Protein AF-A0A4Q4D049-F1 (afdb_monomer)

pLDDT: mean 80.47, std 15.88, range [40.62, 96.62]

Secondary structure (DSSP, 8-state):
---SS-THHHHSS-S-HHHHHHHHHHHHHHHH-------------TTEEEEEEEEEETTEEEEEEEEEESS------PPP---

Mean predicted aligned error: 12.69 Å

Nearest PDB structures (foldseek):
  6xbw-assembly1_H  TM=3.137E-01  e=3.802E-01  Bos taurus
  7ctq-assembly2_B  TM=4.156E-01  e=1.236E+00  Pseudomonas putida
  4rnd-assembly1_C  TM=3.449E-01  e=1.319E+00  Saccharomyces cerevisiae S288C
  7v63-assembly1_B  T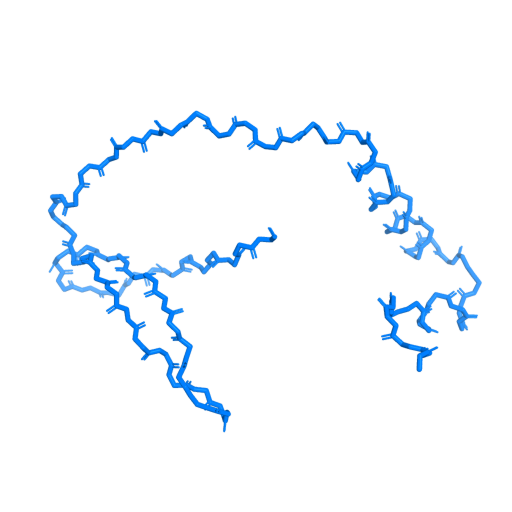M=3.065E-01  e=5.950E+00  Homo sapiens

Sequence (83 aa):
MQDLLGLEGLARQPLVRRGFVMTSLMAGFTLAVPTAEAQVIHTDSSGLHAEEVRIPVSGGTLPGYAAAPAAAGRYPVVLVIEE

Structure (mmCIF, N/CA/C/O backbone):
data_AF-A0A4Q4D049-F1
#
_entry.id   AF-A0A4Q4D049-F1
#
loop_
_atom_site.group_PDB
_atom_site.id
_atom_site.type_symbol
_atom_site.label_atom_id
_atom_site.label_alt_id
_atom_site.label_comp_id
_atom_site.label_asym_id
_atom_site.label_entity_id
_atom_site.label_seq_id
_atom_site.pdbx_PDB_ins_code
_atom_site.Cartn_x
_atom_site.Cartn_y
_atom_site.Cartn_z
_atom_site.occupancy
_atom_site.B_iso_or_equiv
_atom_site.auth_seq_id
_atom_site.auth_comp_id
_atom_site.auth_asym_id
_atom_site.auth_atom_id
_atom_site.pdbx_PDB_model_num
ATOM 1 N N . MET A 1 1 ? 30.182 2.978 -13.992 1.00 40.62 1 MET A N 1
ATOM 2 C CA . MET A 1 1 ? 29.085 3.405 -14.888 1.00 40.62 1 MET A CA 1
ATOM 3 C C . MET A 1 1 ? 28.792 2.295 -15.897 1.00 40.62 1 MET A C 1
ATOM 5 O O . MET A 1 1 ? 29.051 2.479 -17.076 1.00 40.62 1 MET A O 1
ATOM 9 N N . GLN A 1 2 ? 28.369 1.108 -15.445 1.00 47.34 2 GLN A N 1
ATOM 10 C CA . GLN A 1 2 ? 28.155 -0.048 -16.338 1.00 47.34 2 GLN A CA 1
ATOM 11 C C . GLN A 1 2 ? 26.937 -0.911 -15.968 1.00 47.34 2 GLN A C 1
ATOM 13 O O . GLN A 1 2 ? 26.760 -1.958 -16.566 1.00 47.34 2 GLN A O 1
ATOM 18 N N . ASP A 1 3 ? 26.068 -0.480 -15.047 1.00 50.62 3 ASP A N 1
ATOM 19 C CA . ASP A 1 3 ? 24.967 -1.343 -14.593 1.00 50.62 3 ASP A CA 1
ATOM 20 C C . ASP A 1 3 ? 23.698 -0.560 -14.221 1.00 50.62 3 ASP A C 1
ATOM 22 O O . ASP A 1 3 ? 23.153 -0.691 -13.133 1.00 50.62 3 ASP A O 1
ATOM 26 N N . LEU A 1 4 ? 23.260 0.349 -15.101 1.00 51.91 4 LEU A N 1
ATOM 27 C CA . LEU A 1 4 ? 22.078 1.188 -14.836 1.00 51.91 4 LEU A CA 1
ATOM 28 C C . LEU A 1 4 ? 20.783 0.629 -15.444 1.00 51.91 4 LEU A C 1
ATOM 30 O O . LEU A 1 4 ? 19.728 1.220 -15.268 1.00 51.91 4 LEU A O 1
ATOM 34 N N . LEU A 1 5 ? 20.839 -0.483 -16.181 1.00 59.81 5 LEU A N 1
ATOM 35 C CA . LEU A 1 5 ? 19.682 -0.955 -16.945 1.00 59.81 5 LEU A CA 1
ATOM 36 C C . LEU A 1 5 ? 19.321 -2.433 -16.709 1.00 59.81 5 LEU A C 1
ATOM 38 O O . LEU A 1 5 ? 18.283 -2.860 -17.193 1.00 59.81 5 LEU A O 1
ATOM 42 N N . GLY A 1 6 ? 20.115 -3.239 -15.986 1.00 54.03 6 GLY A N 1
ATOM 43 C CA . GLY A 1 6 ? 19.743 -4.635 -15.674 1.00 54.03 6 GLY A CA 1
ATOM 44 C C . GLY A 1 6 ? 19.559 -5.550 -16.901 1.00 54.03 6 GLY A C 1
ATOM 45 O O . GLY A 1 6 ? 18.892 -6.583 -16.835 1.00 54.03 6 GLY A O 1
ATOM 46 N N . LEU A 1 7 ? 20.142 -5.177 -18.046 1.00 57.06 7 LEU A N 1
ATOM 47 C CA . LEU A 1 7 ? 19.906 -5.809 -19.355 1.00 57.06 7 LEU A CA 1
ATOM 48 C C . LEU A 1 7 ? 20.781 -7.035 -19.613 1.00 57.06 7 LEU A C 1
ATOM 50 O O . LEU A 1 7 ? 20.660 -7.665 -20.664 1.00 57.06 7 LEU A O 1
ATOM 54 N N . GLU A 1 8 ? 21.677 -7.390 -18.693 1.00 58.62 8 GLU A N 1
ATOM 55 C CA . GLU A 1 8 ? 22.623 -8.495 -18.888 1.00 58.62 8 GLU A CA 1
ATOM 56 C C . GLU A 1 8 ? 21.923 -9.838 -19.157 1.00 58.62 8 GLU A C 1
ATOM 58 O O . GLU A 1 8 ? 22.470 -10.703 -19.848 1.00 58.62 8 GLU A O 1
ATOM 63 N N . GLY A 1 9 ? 20.689 -10.006 -18.667 1.00 53.56 9 GLY A N 1
ATOM 64 C CA . GLY A 1 9 ? 19.846 -11.167 -18.963 1.00 53.56 9 GLY A CA 1
ATOM 65 C C . GLY A 1 9 ? 19.306 -11.204 -20.401 1.00 53.56 9 GLY A C 1
ATOM 66 O O . GLY A 1 9 ? 19.073 -12.291 -20.929 1.00 53.56 9 GLY A O 1
ATOM 67 N N . LEU A 1 10 ? 19.151 -10.046 -21.055 1.00 54.00 10 LEU A N 1
ATOM 68 C CA . LEU A 1 10 ? 18.706 -9.918 -22.451 1.00 54.00 10 LEU A CA 1
ATOM 69 C C . LEU A 1 10 ? 19.852 -10.136 -23.450 1.00 54.00 10 LEU A C 1
ATOM 71 O O . LEU A 1 10 ? 19.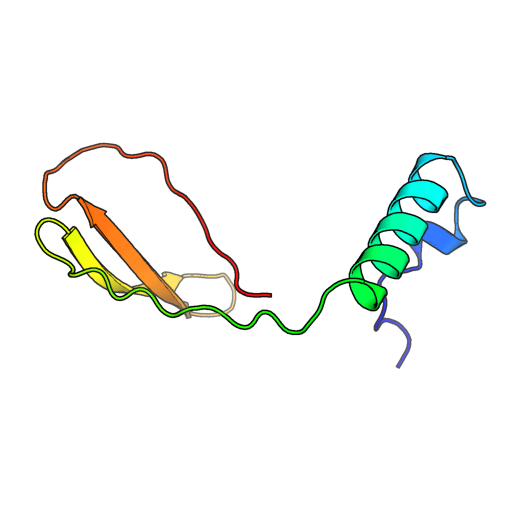615 -10.616 -24.554 1.00 54.00 10 LEU A O 1
ATOM 75 N N . ALA A 1 11 ? 21.092 -9.821 -23.064 1.00 56.41 11 ALA A N 1
ATOM 76 C CA . ALA A 1 11 ? 22.269 -10.003 -23.916 1.00 56.41 11 ALA A CA 1
ATOM 77 C C . ALA A 1 11 ? 22.705 -11.478 -24.041 1.00 56.41 11 ALA A C 1
ATOM 79 O O . ALA A 1 11 ? 23.303 -11.868 -25.042 1.00 56.41 11 ALA A O 1
ATOM 80 N N . ARG A 1 12 ? 22.403 -12.310 -23.032 1.00 53.16 12 ARG A N 1
ATOM 81 C CA . ARG A 1 12 ? 22.875 -13.706 -22.944 1.00 53.16 12 ARG A CA 1
ATOM 82 C C . ARG A 1 12 ? 21.962 -14.738 -23.616 1.00 53.16 12 ARG A C 1
ATOM 84 O O . ARG A 1 12 ? 22.388 -15.876 -23.798 1.00 53.16 12 ARG A O 1
ATOM 91 N N . GLN A 1 13 ? 20.729 -14.373 -23.976 1.00 57.56 13 GLN A N 1
ATOM 92 C CA . GLN A 1 13 ? 19.796 -15.247 -24.695 1.00 57.56 13 GLN A CA 1
ATOM 93 C C . GLN A 1 13 ? 19.165 -14.487 -25.873 1.00 57.56 13 GLN A C 1
ATOM 95 O O . GLN A 1 13 ? 18.442 -13.519 -25.644 1.00 57.56 13 GLN A O 1
ATOM 100 N N . PRO A 1 14 ? 19.402 -14.903 -27.130 1.00 56.75 14 PRO A N 1
ATOM 101 C CA . PRO A 1 14 ? 18.950 -14.163 -28.305 1.00 56.75 14 PRO A CA 1
ATOM 102 C C . PRO A 1 14 ? 17.426 -14.139 -28.328 1.00 56.75 14 PRO A C 1
ATOM 104 O O . PRO A 1 14 ? 16.851 -15.211 -28.447 1.00 56.75 14 PRO A O 1
ATOM 107 N N . LEU A 1 15 ? 16.795 -12.963 -28.179 1.00 60.16 15 LEU A N 1
ATOM 108 C CA . LEU A 1 15 ? 15.370 -12.656 -28.432 1.00 60.16 15 LEU A CA 1
ATOM 109 C C . LEU A 1 15 ? 14.413 -13.866 -28.410 1.00 60.16 15 LEU A C 1
ATOM 111 O O . LEU A 1 15 ? 13.596 -14.067 -29.308 1.00 60.16 15 LEU A O 1
ATOM 115 N N . VAL A 1 16 ? 14.498 -14.692 -27.369 1.00 73.44 16 VAL A N 1
ATOM 116 C CA . VAL A 1 16 ? 13.569 -15.801 -27.187 1.00 73.44 16 VAL A CA 1
ATOM 117 C C . VAL A 1 16 ? 12.218 -15.188 -26.854 1.00 73.44 16 VAL A C 1
ATOM 119 O O . VAL A 1 16 ? 12.159 -14.117 -26.247 1.00 73.44 16 VAL A O 1
ATOM 122 N N . ARG A 1 17 ? 11.125 -15.853 -27.239 1.00 75.69 17 ARG A N 1
ATOM 123 C CA . ARG A 1 17 ? 9.750 -15.319 -27.180 1.00 75.69 17 ARG A CA 1
ATOM 124 C C . ARG A 1 17 ? 9.448 -14.493 -25.917 1.00 75.69 17 ARG A C 1
ATOM 126 O O . ARG A 1 17 ? 8.842 -13.437 -26.023 1.00 75.69 17 ARG A O 1
ATOM 133 N N . ARG A 1 18 ? 9.899 -14.935 -24.735 1.00 75.19 18 ARG A N 1
ATOM 134 C CA . ARG A 1 18 ? 9.707 -14.204 -23.469 1.00 75.19 18 ARG A CA 1
ATOM 135 C C . A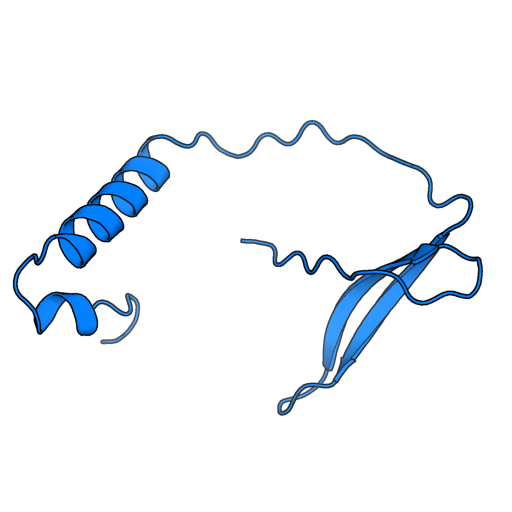RG A 1 18 ? 10.466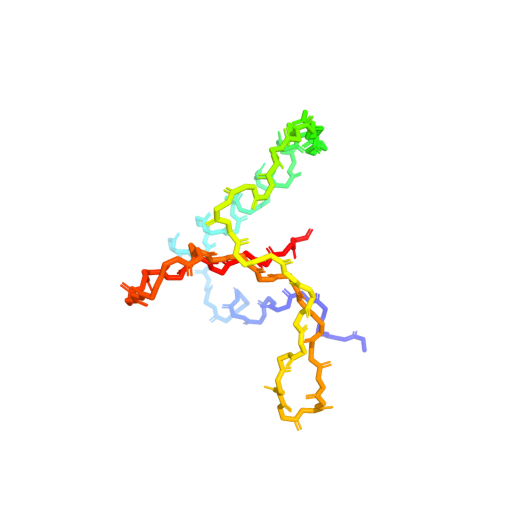 -12.873 -23.405 1.00 75.19 18 ARG A C 1
ATOM 137 O O . ARG A 1 18 ? 9.883 -11.885 -22.985 1.00 75.19 18 ARG A O 1
ATOM 144 N N . GLY A 1 19 ? 11.737 -12.848 -23.805 1.00 73.81 19 GLY A N 1
ATOM 145 C CA . GLY A 1 19 ? 12.555 -11.633 -23.807 1.00 73.81 19 GLY A CA 1
ATOM 146 C C . GLY A 1 19 ? 12.026 -10.602 -24.799 1.00 73.81 19 GLY A C 1
ATOM 147 O O . GLY A 1 19 ? 11.810 -9.457 -24.426 1.00 73.81 19 GLY A O 1
ATOM 148 N N . PHE A 1 20 ? 11.707 -11.028 -26.025 1.00 79.00 20 PHE A N 1
ATOM 149 C CA . PHE A 1 20 ? 11.121 -10.138 -27.031 1.00 79.00 20 PHE A CA 1
ATOM 150 C C . PHE A 1 20 ? 9.783 -9.538 -26.566 1.00 79.00 20 PHE A C 1
ATOM 152 O O . PHE A 1 20 ? 9.604 -8.323 -26.625 1.00 79.00 20 PHE A O 1
ATOM 159 N N . VAL A 1 21 ? 8.869 -10.366 -26.037 1.00 83.06 21 VAL A N 1
ATOM 160 C CA . VAL A 1 21 ? 7.558 -9.900 -25.553 1.00 83.06 21 VAL A CA 1
ATOM 161 C C . VAL A 1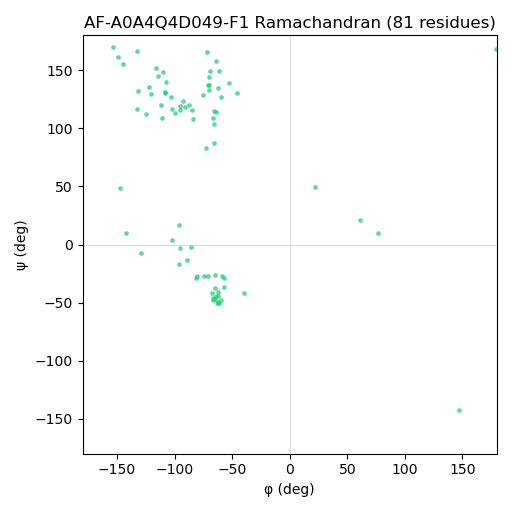 21 ? 7.712 -8.927 -24.384 1.00 83.06 21 VAL A C 1
ATOM 163 O O . VAL A 1 21 ? 7.164 -7.833 -24.459 1.00 83.06 21 VAL A O 1
ATOM 166 N N . MET A 1 22 ? 8.493 -9.262 -23.352 1.00 80.69 22 MET A N 1
ATOM 167 C CA . MET A 1 22 ? 8.671 -8.372 -22.195 1.00 80.69 22 MET A CA 1
ATOM 168 C C . MET A 1 22 ? 9.316 -7.038 -22.581 1.00 80.69 22 MET A C 1
ATOM 170 O O . MET A 1 22 ? 8.818 -5.989 -22.182 1.00 80.69 22 MET A O 1
ATOM 174 N N . THR A 1 23 ? 10.367 -7.055 -23.406 1.00 77.56 23 THR A N 1
ATOM 175 C CA . THR A 1 23 ? 11.033 -5.823 -23.850 1.00 77.56 23 THR A CA 1
ATOM 176 C C . THR A 1 23 ? 10.102 -4.951 -24.694 1.00 77.56 23 THR A C 1
ATOM 178 O O . THR A 1 23 ? 10.034 -3.745 -24.473 1.00 77.56 23 THR A O 1
ATOM 181 N N . SER A 1 24 ? 9.352 -5.547 -25.629 1.00 79.19 24 SER A N 1
ATOM 182 C CA . SER A 1 24 ? 8.393 -4.805 -26.461 1.00 79.19 24 SER A CA 1
ATOM 183 C C . SER A 1 24 ? 7.235 -4.211 -25.651 1.00 79.19 24 SER A C 1
ATOM 185 O O . SER A 1 24 ? 6.836 -3.079 -25.913 1.00 79.19 24 SER A O 1
ATOM 187 N N . LEU A 1 25 ? 6.740 -4.932 -24.637 1.00 82.50 25 LEU A N 1
ATOM 188 C CA . LEU A 1 25 ? 5.676 -4.462 -23.749 1.00 82.50 25 LEU A CA 1
ATOM 189 C C . LEU A 1 25 ? 6.134 -3.286 -22.894 1.00 82.50 25 LEU A C 1
ATOM 191 O O . LEU A 1 25 ? 5.431 -2.285 -22.845 1.00 82.50 25 LEU A O 1
ATOM 195 N N . MET A 1 26 ? 7.306 -3.384 -22.262 1.00 74.62 26 MET A N 1
ATOM 196 C CA . MET A 1 26 ? 7.849 -2.290 -21.453 1.00 74.62 26 MET A CA 1
ATOM 197 C C . MET A 1 26 ? 8.101 -1.048 -22.312 1.00 74.62 26 MET A C 1
ATOM 199 O O . MET A 1 26 ? 7.606 0.025 -21.989 1.00 74.62 26 MET A O 1
ATOM 203 N N . ALA A 1 27 ? 8.780 -1.197 -23.457 1.00 78.31 27 ALA A N 1
ATOM 204 C CA . ALA A 1 27 ? 9.055 -0.074 -24.356 1.00 78.31 27 ALA A CA 1
ATOM 205 C C . ALA A 1 27 ? 7.769 0.569 -24.911 1.00 78.31 27 ALA A C 1
ATOM 207 O O . ALA A 1 27 ? 7.669 1.792 -24.985 1.00 78.31 27 ALA A O 1
ATOM 208 N N . GLY A 1 28 ? 6.777 -0.246 -25.283 1.00 77.31 28 GLY A N 1
ATOM 209 C CA . GLY A 1 28 ? 5.478 0.235 -25.750 1.00 77.31 28 GLY A CA 1
ATOM 210 C C . GLY A 1 28 ? 4.673 0.931 -24.651 1.00 77.31 28 GLY A C 1
ATOM 211 O O . GLY A 1 28 ? 4.101 1.986 -24.906 1.00 77.31 28 GLY A O 1
ATOM 212 N N . PHE A 1 29 ? 4.666 0.383 -23.432 1.00 76.62 29 PHE A N 1
ATOM 213 C CA . PHE A 1 29 ? 4.009 0.980 -22.266 1.00 76.62 29 PHE A CA 1
ATOM 214 C C . PHE A 1 29 ? 4.610 2.349 -21.932 1.00 76.62 29 PHE A C 1
ATOM 216 O O . PHE A 1 29 ? 3.872 3.327 -21.871 1.00 76.62 29 PHE A O 1
ATOM 223 N N . THR A 1 30 ? 5.939 2.457 -21.829 1.00 71.56 30 THR A N 1
ATOM 224 C CA . THR A 1 30 ? 6.619 3.731 -21.532 1.00 71.56 30 THR A CA 1
ATOM 225 C C . THR A 1 30 ? 6.285 4.833 -22.541 1.00 71.56 30 THR A C 1
ATOM 227 O O . THR A 1 30 ? 6.163 5.990 -22.158 1.00 71.56 30 THR A O 1
ATOM 230 N N . LEU A 1 31 ? 6.126 4.499 -23.827 1.00 75.69 31 LEU A N 1
ATOM 231 C CA . LEU A 1 31 ? 5.782 5.480 -24.864 1.00 75.69 31 LEU A CA 1
ATOM 232 C C . LEU A 1 31 ? 4.288 5.829 -24.915 1.00 75.69 31 LEU A C 1
ATOM 234 O O . LEU A 1 31 ? 3.936 6.901 -25.401 1.00 75.69 31 LEU A O 1
ATOM 238 N N . ALA A 1 32 ? 3.413 4.918 -24.486 1.00 75.56 32 ALA A N 1
ATOM 239 C CA . ALA A 1 32 ? 1.965 5.051 -24.637 1.00 75.56 32 ALA A CA 1
ATOM 240 C C . ALA A 1 32 ? 1.261 5.621 -23.398 1.00 75.56 32 ALA A C 1
ATOM 242 O O . ALA A 1 32 ? 0.105 6.035 -23.500 1.00 75.56 32 ALA A O 1
ATOM 243 N N . VAL A 1 33 ? 1.917 5.613 -22.237 1.00 71.56 33 VAL A N 1
ATOM 244 C CA . VAL A 1 33 ? 1.309 6.059 -20.982 1.00 71.56 33 VAL A CA 1
ATOM 245 C C . VAL A 1 33 ? 1.454 7.579 -20.850 1.00 71.56 33 VAL A C 1
ATOM 247 O O . VAL A 1 33 ? 2.579 8.074 -20.763 1.00 71.56 33 VAL A O 1
ATOM 250 N N . PRO A 1 34 ? 0.347 8.347 -20.844 1.00 67.75 34 PRO A N 1
ATOM 251 C CA . PRO A 1 34 ? 0.398 9.748 -20.440 1.00 67.75 34 PRO A CA 1
ATOM 252 C C . PRO A 1 34 ? 0.793 9.838 -18.962 1.00 67.75 34 PRO A C 1
ATOM 254 O O . PRO A 1 34 ? 0.583 8.887 -18.209 1.00 67.75 34 PRO A O 1
ATOM 257 N N . THR A 1 35 ? 1.324 10.987 -18.529 1.00 66.88 35 THR A N 1
ATOM 258 C CA . THR A 1 35 ? 1.544 11.267 -17.103 1.00 66.88 35 THR A CA 1
ATOM 259 C C . THR A 1 35 ? 0.288 10.878 -16.327 1.00 66.88 35 THR A C 1
ATOM 261 O O . THR A 1 35 ? -0.817 11.239 -16.739 1.00 66.88 35 THR A O 1
ATOM 264 N N . ALA A 1 36 ? 0.440 10.104 -15.251 1.00 67.94 36 ALA A N 1
ATOM 265 C CA . ALA A 1 36 ? -0.683 9.704 -14.416 1.00 67.94 36 ALA A CA 1
ATOM 266 C C . ALA A 1 36 ? -1.266 10.949 -13.724 1.00 67.94 36 ALA A C 1
ATOM 268 O O . ALA A 1 36 ? -0.871 11.317 -12.623 1.00 67.94 36 ALA A O 1
ATOM 269 N N . GLU A 1 37 ? -2.192 11.625 -14.399 1.00 62.28 37 GLU A N 1
ATOM 270 C CA . GLU A 1 37 ? -3.009 12.700 -13.843 1.00 62.28 37 GLU A CA 1
ATOM 271 C C . GLU A 1 37 ? -4.023 12.044 -12.900 1.00 62.28 37 GLU A C 1
ATOM 273 O O . GLU A 1 37 ? -5.139 11.684 -13.283 1.00 62.28 37 GLU A O 1
ATOM 278 N N . ALA A 1 38 ? -3.599 11.783 -11.665 1.00 64.12 38 ALA A N 1
ATOM 279 C CA . ALA A 1 38 ? -4.474 11.223 -10.653 1.00 64.12 38 ALA A CA 1
ATOM 280 C C . ALA A 1 38 ? -5.568 12.248 -10.315 1.00 64.12 38 ALA A C 1
ATOM 282 O O . ALA A 1 38 ? -5.29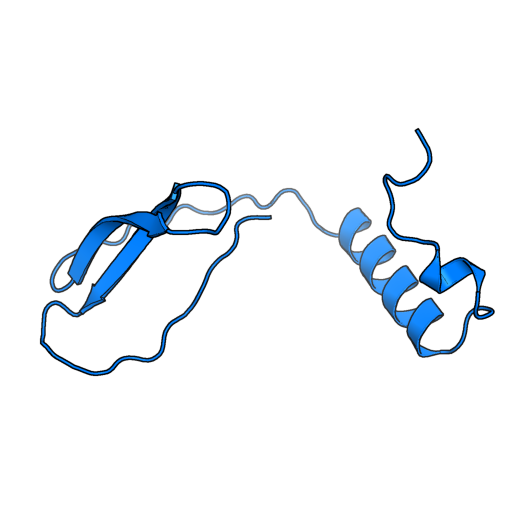3 13.309 -9.752 1.00 64.12 38 ALA A O 1
ATOM 283 N N . GLN A 1 39 ? -6.832 11.928 -10.611 1.00 70.19 39 GLN A N 1
ATOM 284 C CA . GLN A 1 39 ? -7.940 12.602 -9.938 1.00 70.19 39 GLN A CA 1
ATOM 285 C C . GLN A 1 39 ? -7.890 12.205 -8.466 1.00 70.19 39 GLN A C 1
ATOM 287 O O . GLN A 1 39 ? -8.243 11.082 -8.103 1.00 70.19 39 GLN A O 1
ATOM 292 N N . VAL A 1 40 ? -7.415 13.120 -7.623 1.00 78.12 40 VAL A N 1
ATOM 293 C CA . VAL A 1 40 ? -7.295 12.877 -6.187 1.00 78.12 40 VAL A CA 1
ATOM 294 C C . VAL A 1 40 ? -8.693 12.740 -5.592 1.00 78.12 40 VAL A C 1
ATOM 296 O O . VAL A 1 40 ? -9.441 13.711 -5.477 1.00 78.12 40 VAL A O 1
ATOM 299 N N . ILE A 1 41 ? -9.047 11.515 -5.210 1.00 83.44 41 ILE A N 1
ATOM 300 C CA . ILE A 1 41 ? -10.231 11.231 -4.405 1.00 83.44 41 ILE A CA 1
ATOM 301 C C . ILE A 1 41 ? -9.774 11.162 -2.951 1.00 83.44 41 ILE A C 1
ATOM 303 O O . ILE A 1 41 ? -9.007 10.278 -2.577 1.00 83.44 41 ILE A O 1
ATOM 307 N N . HIS A 1 42 ? -10.252 12.092 -2.126 1.00 85.75 42 HIS A N 1
ATOM 308 C CA . HIS A 1 42 ? -10.027 12.043 -0.686 1.00 85.75 42 HIS A CA 1
ATOM 309 C C . HIS A 1 42 ? -11.111 11.204 -0.013 1.00 85.75 42 HIS A C 1
ATOM 311 O O . HIS A 1 42 ? -12.294 11.536 -0.068 1.00 85.75 42 HIS A O 1
ATOM 317 N N . THR A 1 43 ? -10.689 10.135 0.652 1.00 87.44 43 THR A N 1
ATOM 318 C CA . THR A 1 43 ? -11.521 9.326 1.546 1.00 87.44 43 THR A CA 1
ATOM 319 C C . THR A 1 43 ? -11.106 9.589 2.988 1.00 87.44 43 THR A C 1
ATOM 321 O O . THR A 1 43 ? -9.913 9.717 3.267 1.00 87.44 43 THR A O 1
ATOM 324 N N . ASP A 1 44 ? -12.068 9.676 3.907 1.00 92.69 44 ASP A N 1
ATOM 325 C CA . ASP A 1 44 ? -11.757 9.797 5.331 1.00 92.69 44 ASP A CA 1
ATOM 326 C C . ASP A 1 44 ? -11.214 8.479 5.919 1.00 92.69 44 ASP A C 1
ATOM 328 O O . ASP A 1 44 ? -11.283 7.415 5.302 1.00 92.69 44 ASP A O 1
ATOM 332 N N . SER A 1 45 ? -10.631 8.566 7.115 1.00 94.56 45 SER A N 1
A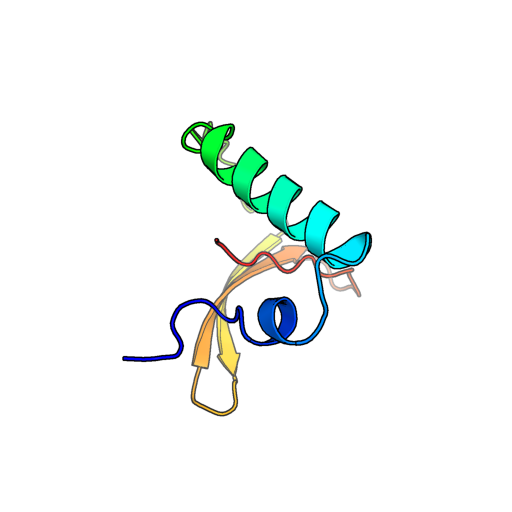TOM 333 C CA . SER A 1 45 ? -10.070 7.429 7.851 1.00 94.56 45 SER A CA 1
ATOM 334 C C . SER A 1 45 ? -11.038 6.839 8.884 1.00 94.56 45 SER A C 1
ATOM 336 O O . SER A 1 45 ? -10.613 6.120 9.792 1.00 94.56 45 SER A O 1
ATOM 338 N N . SER A 1 46 ? -12.338 7.140 8.797 1.00 96.00 46 SER A N 1
ATOM 339 C CA . SER A 1 46 ? -13.324 6.662 9.764 1.00 96.00 46 SER A CA 1
ATOM 340 C C . SER A 1 46 ? -13.357 5.134 9.798 1.00 96.00 46 SER A C 1
ATOM 342 O O . SER A 1 46 ? -13.500 4.461 8.779 1.00 96.00 46 SER A O 1
ATOM 344 N N . GLY A 1 47 ? -13.206 4.569 10.997 1.00 95.62 47 GLY A N 1
ATOM 345 C CA . GLY A 1 47 ? -13.162 3.120 11.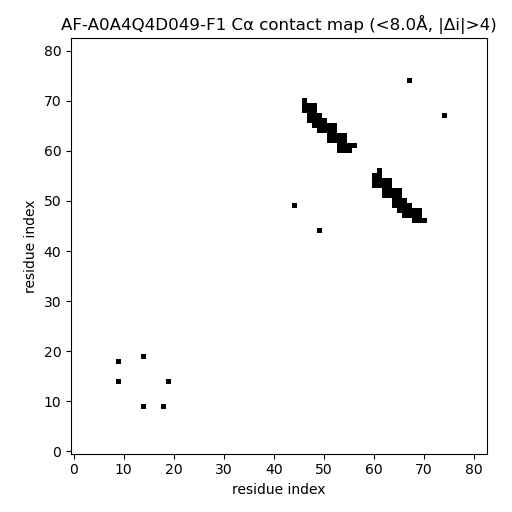193 1.00 95.62 47 GLY A CA 1
ATOM 346 C C . GLY A 1 47 ? -11.836 2.456 10.802 1.00 95.62 47 GLY A C 1
ATOM 347 O O . GLY A 1 47 ? -11.776 1.224 10.804 1.00 95.62 47 GLY A O 1
ATOM 348 N N . LEU A 1 48 ? -10.783 3.229 10.514 1.00 96.56 48 LEU A N 1
ATOM 349 C CA . LEU A 1 48 ? -9.434 2.734 10.238 1.00 96.56 48 LEU A CA 1
ATOM 350 C C . LEU A 1 48 ? -8.440 3.181 11.320 1.00 96.56 48 LEU A C 1
ATOM 352 O O . LEU A 1 48 ? -8.503 4.305 11.815 1.00 96.56 48 LEU A O 1
ATOM 356 N N . HIS A 1 49 ? -7.470 2.322 11.628 1.00 94.94 49 HIS A N 1
ATOM 357 C CA . HIS A 1 49 ? -6.184 2.754 12.177 1.00 94.94 49 HIS A CA 1
ATOM 358 C C . HIS A 1 49 ? -5.305 3.142 10.994 1.00 94.94 49 HIS A C 1
ATOM 360 O O . HIS A 1 49 ? -4.916 2.270 10.220 1.00 94.94 49 HIS A O 1
ATOM 366 N N . ALA A 1 50 ? -5.065 4.440 10.826 1.00 95.50 50 ALA A N 1
ATOM 367 C CA . ALA A 1 50 ? -4.325 5.017 9.710 1.00 95.50 50 ALA A CA 1
ATOM 368 C C . ALA A 1 50 ? -3.164 5.858 10.247 1.00 95.50 50 ALA A C 1
ATOM 370 O O . ALA A 1 50 ? -3.396 6.894 10.872 1.00 95.50 50 ALA A O 1
ATOM 371 N N . GLU A 1 51 ? -1.929 5.415 10.019 1.00 94.50 51 GLU A N 1
ATOM 372 C CA . GLU A 1 51 ? -0.744 6.028 10.623 1.00 94.50 51 GLU A CA 1
ATOM 373 C C . GLU A 1 51 ? 0.514 5.924 9.751 1.00 94.50 51 GLU A C 1
ATOM 375 O O . GLU A 1 51 ? 0.619 5.095 8.842 1.00 94.50 51 GLU A O 1
ATOM 380 N N . GLU A 1 52 ? 1.490 6.779 10.056 1.00 95.50 52 GLU A N 1
ATOM 381 C CA . GLU A 1 52 ? 2.858 6.619 9.570 1.00 95.50 52 GLU A CA 1
ATOM 382 C C . GLU A 1 52 ? 3.545 5.503 10.365 1.00 95.50 52 GLU A C 1
ATOM 384 O O . GLU A 1 52 ? 3.569 5.514 11.597 1.00 95.50 52 GLU A O 1
ATOM 389 N N . VAL A 1 53 ? 4.145 4.552 9.655 1.00 95.50 53 VAL A N 1
ATOM 390 C CA . VAL A 1 53 ? 4.853 3.412 10.235 1.00 95.50 53 VAL A CA 1
ATOM 391 C C . VAL A 1 53 ? 6.335 3.447 9.887 1.00 95.50 53 VAL A C 1
ATOM 393 O O . VAL A 1 53 ? 6.753 3.940 8.840 1.00 95.50 53 VAL A O 1
ATOM 396 N N . ARG A 1 54 ? 7.152 2.868 10.769 1.00 96.44 54 ARG A N 1
ATOM 397 C CA . ARG A 1 54 ? 8.577 2.617 10.528 1.00 96.44 54 ARG A CA 1
ATOM 398 C C . ARG A 1 54 ? 8.813 1.120 10.405 1.00 96.44 54 ARG A C 1
ATOM 400 O O . ARG A 1 54 ? 8.750 0.396 11.395 1.00 96.44 54 ARG A O 1
ATOM 407 N N . ILE A 1 55 ? 9.100 0.665 9.191 1.00 94.38 55 ILE A N 1
ATOM 408 C CA . ILE A 1 55 ? 9.297 -0.749 8.875 1.00 94.38 55 ILE A CA 1
ATOM 409 C C . ILE A 1 55 ? 10.787 -1.085 9.036 1.00 94.38 55 ILE A C 1
ATOM 411 O O . ILE A 1 55 ? 11.617 -0.496 8.340 1.00 94.38 55 ILE A O 1
ATOM 415 N N . PRO A 1 56 ? 11.169 -2.002 9.941 1.00 95.94 56 PRO A N 1
ATOM 416 C CA . PRO A 1 56 ? 12.563 -2.390 10.105 1.00 95.94 56 PRO A CA 1
ATOM 417 C C . PRO A 1 56 ? 13.052 -3.193 8.894 1.00 95.94 56 PRO A C 1
ATOM 419 O O . PRO A 1 56 ? 12.409 -4.148 8.458 1.00 95.94 56 PRO A O 1
ATOM 422 N N . VAL A 1 57 ? 14.221 -2.827 8.378 1.00 96.25 57 VAL A N 1
ATOM 423 C CA . VAL A 1 57 ? 14.931 -3.522 7.297 1.00 96.25 57 VAL A CA 1
ATOM 424 C C . VAL A 1 57 ? 16.399 -3.706 7.685 1.00 96.25 57 VAL A C 1
ATOM 426 O O . VAL A 1 57 ? 16.886 -3.089 8.630 1.00 96.25 57 VAL A O 1
ATOM 429 N N . SER A 1 58 ? 17.139 -4.542 6.957 1.00 94.62 58 SER A N 1
ATOM 430 C CA . SER A 1 58 ? 18.543 -4.852 7.281 1.00 94.62 58 SER A CA 1
ATOM 431 C C . SER A 1 58 ? 19.464 -3.624 7.356 1.00 94.62 58 SER A C 1
ATOM 433 O O . SER A 1 58 ? 20.441 -3.651 8.097 1.00 94.62 58 SER A O 1
ATOM 435 N N . GLY A 1 59 ? 19.159 -2.554 6.614 1.00 93.62 59 GLY A N 1
ATOM 436 C CA . GLY A 1 59 ? 19.947 -1.317 6.566 1.00 93.62 59 GLY A CA 1
ATOM 437 C C . GLY A 1 59 ? 19.389 -0.140 7.377 1.00 93.62 59 GLY A C 1
ATOM 438 O O . GLY A 1 59 ? 19.944 0.951 7.278 1.00 93.62 59 GLY A O 1
ATOM 439 N N . GLY A 1 60 ? 18.296 -0.311 8.133 1.00 94.75 60 GLY A N 1
ATOM 440 C CA . GLY A 1 60 ? 17.662 0.787 8.876 1.00 94.75 60 GLY A CA 1
ATOM 441 C C . GLY A 1 60 ? 16.142 0.668 8.992 1.00 94.75 60 GLY A C 1
ATOM 442 O O . GLY A 1 60 ? 15.600 -0.421 9.162 1.00 94.75 60 GLY A O 1
ATOM 443 N N . THR A 1 61 ? 15.443 1.802 8.912 1.00 96.56 61 THR A N 1
ATOM 444 C CA . THR A 1 61 ? 13.974 1.865 8.951 1.00 96.56 61 THR A CA 1
ATOM 445 C C . THR A 1 61 ? 13.441 2.500 7.677 1.00 96.56 61 THR A C 1
ATOM 447 O O . THR A 1 61 ? 13.870 3.599 7.325 1.00 96.56 61 THR A O 1
ATOM 450 N N . LEU A 1 62 ? 12.485 1.844 7.029 1.00 94.62 62 LEU A N 1
ATOM 451 C CA . LEU A 1 62 ? 11.765 2.376 5.881 1.00 94.62 62 LEU A CA 1
ATOM 452 C C . LEU A 1 62 ? 10.477 3.068 6.366 1.00 94.62 62 LEU A C 1
ATOM 454 O O . LEU A 1 62 ? 9.695 2.429 7.075 1.00 94.62 62 LEU A O 1
ATOM 458 N N . PRO A 1 63 ? 10.260 4.359 6.057 1.00 95.12 63 PRO A N 1
ATOM 459 C CA . PRO A 1 63 ? 8.990 5.015 6.346 1.00 95.12 63 PRO A CA 1
ATOM 460 C C . PRO A 1 63 ? 7.898 4.458 5.429 1.00 95.12 63 PRO A C 1
ATOM 462 O O . PRO A 1 63 ? 8.153 4.154 4.264 1.00 95.12 63 PRO A O 1
ATOM 465 N N . GLY A 1 64 ? 6.682 4.337 5.945 1.00 94.50 64 GLY A N 1
ATOM 466 C CA . GLY A 1 64 ? 5.521 3.932 5.164 1.00 94.50 64 GLY A CA 1
ATOM 467 C C . GLY A 1 64 ? 4.232 4.472 5.761 1.00 94.50 64 GLY A C 1
ATOM 468 O O . GLY A 1 64 ? 4.215 4.970 6.884 1.00 94.50 64 GLY A O 1
ATOM 469 N N . TYR A 1 65 ? 3.145 4.343 5.013 1.00 94.50 65 TYR A N 1
ATOM 470 C CA . TYR A 1 65 ? 1.794 4.578 5.505 1.00 94.50 65 TYR A CA 1
ATOM 471 C C . TYR A 1 65 ? 1.075 3.236 5.619 1.00 94.50 65 TYR A C 1
ATOM 473 O O . TYR A 1 65 ? 1.107 2.436 4.680 1.00 94.50 65 TYR A O 1
ATOM 481 N N . ALA A 1 66 ? 0.441 2.979 6.759 1.00 94.69 66 ALA A N 1
ATOM 482 C CA . ALA A 1 66 ? -0.371 1.788 6.963 1.00 94.69 66 ALA A CA 1
ATOM 483 C C . ALA A 1 66 ? -1.794 2.188 7.348 1.00 94.69 66 ALA A C 1
ATOM 485 O O . ALA A 1 66 ? -2.001 3.052 8.198 1.00 94.69 66 ALA A O 1
ATOM 486 N N . ALA A 1 67 ? -2.767 1.517 6.736 1.00 95.56 67 ALA A N 1
ATOM 487 C CA . ALA A 1 67 ? -4.173 1.631 7.084 1.00 95.56 67 ALA A CA 1
ATOM 488 C C . ALA A 1 67 ? -4.787 0.235 7.230 1.00 95.56 67 ALA A C 1
ATOM 490 O O . ALA A 1 67 ? -4.606 -0.624 6.365 1.00 95.56 67 ALA A O 1
ATOM 491 N N . ALA A 1 68 ? -5.517 0.005 8.319 1.00 95.69 68 ALA A N 1
ATOM 492 C CA . ALA A 1 68 ? -6.232 -1.245 8.567 1.00 95.69 68 ALA A CA 1
ATOM 493 C C . ALA A 1 68 ? -7.554 -0.982 9.304 1.00 95.69 68 ALA A C 1
ATOM 495 O O . ALA A 1 68 ? -7.659 0.027 10.003 1.00 95.69 68 ALA A O 1
ATOM 496 N N . PRO A 1 69 ? -8.564 -1.868 9.199 1.00 96.56 69 PRO A N 1
ATOM 497 C CA . PRO A 1 69 ? -9.788 -1.740 9.983 1.00 96.56 69 PRO A CA 1
ATOM 498 C C . PRO A 1 69 ? -9.502 -1.610 11.483 1.00 96.56 69 PRO A C 1
ATOM 500 O O . PRO A 1 69 ? -8.668 -2.335 12.027 1.00 96.56 69 PRO A O 1
ATOM 503 N N . ALA A 1 70 ? -10.231 -0.723 12.163 1.00 96.25 70 ALA A N 1
ATOM 504 C CA . ALA A 1 70 ? -10.052 -0.487 13.593 1.00 96.25 70 ALA A CA 1
ATOM 505 C C . ALA A 1 70 ? -10.418 -1.708 14.456 1.00 96.25 70 ALA A C 1
ATOM 507 O O . ALA A 1 70 ? -9.905 -1.886 15.564 1.00 96.25 70 ALA A O 1
ATOM 508 N N . ALA A 1 71 ? -11.311 -2.554 13.936 1.00 95.69 71 ALA A N 1
ATOM 509 C CA . ALA A 1 71 ? -11.696 -3.811 14.552 1.00 95.69 71 ALA A CA 1
ATOM 510 C C . ALA A 1 71 ? -10.560 -4.840 14.468 1.00 95.69 71 ALA A C 1
ATOM 512 O O . ALA A 1 71 ? -9.944 -5.031 13.418 1.00 95.69 71 ALA A O 1
ATOM 513 N N . ALA A 1 72 ? -10.335 -5.568 15.561 1.00 93.81 72 ALA A N 1
ATOM 514 C CA . ALA A 1 72 ? -9.355 -6.645 15.593 1.00 93.81 72 ALA A CA 1
ATOM 515 C C . ALA A 1 72 ? -9.722 -7.759 14.598 1.00 93.81 72 ALA A C 1
ATOM 517 O O . ALA A 1 72 ? -10.865 -8.211 14.540 1.00 93.81 72 ALA A O 1
ATOM 518 N N . GLY A 1 73 ? -8.739 -8.232 13.835 1.00 94.56 73 GLY A N 1
ATOM 519 C CA . GLY A 1 73 ? -8.938 -9.278 12.840 1.00 94.56 73 GLY A CA 1
ATOM 520 C C . GLY A 1 73 ? -7.655 -9.611 12.091 1.00 94.56 73 GLY A C 1
ATOM 521 O O . GLY A 1 73 ? -6.652 -8.907 12.197 1.00 94.56 73 GLY A O 1
ATOM 522 N N . ARG A 1 74 ? -7.683 -10.710 11.333 1.00 95.19 74 ARG A N 1
ATOM 523 C CA . ARG A 1 74 ? -6.640 -11.029 10.352 1.00 95.19 74 ARG A CA 1
ATOM 524 C C . ARG A 1 74 ? -7.150 -10.615 8.981 1.00 95.19 74 ARG A C 1
ATOM 526 O O . ARG A 1 74 ? -8.101 -11.213 8.485 1.00 95.19 74 ARG A O 1
ATOM 533 N N . TYR A 1 75 ? -6.512 -9.615 8.393 1.00 95.94 75 TYR A N 1
ATOM 534 C CA . TYR A 1 75 ? -6.882 -9.076 7.089 1.00 95.94 75 TYR A CA 1
ATOM 535 C C . TYR A 1 75 ? -5.815 -9.426 6.046 1.00 95.94 75 TYR A C 1
ATOM 537 O O . TYR A 1 75 ? -4.636 -9.536 6.398 1.00 95.94 75 TYR A O 1
ATOM 545 N N . PRO A 1 76 ? -6.193 -9.614 4.771 1.00 96.62 76 PRO A N 1
ATOM 546 C CA . PRO A 1 76 ? -5.217 -9.623 3.691 1.00 96.62 76 PRO A CA 1
ATOM 547 C C . PRO A 1 76 ? -4.513 -8.262 3.610 1.00 96.62 76 PRO A C 1
ATOM 549 O O . PRO A 1 76 ? -5.104 -7.230 3.927 1.00 96.62 76 PRO A O 1
ATOM 552 N N . VAL A 1 77 ? -3.256 -8.267 3.170 1.00 94.88 77 VAL A N 1
ATOM 553 C CA . VAL A 1 77 ? -2.444 -7.053 3.022 1.00 94.88 77 VAL A CA 1
ATOM 554 C C . VAL A 1 77 ? -2.264 -6.749 1.544 1.00 94.88 77 VAL A C 1
ATOM 556 O O . VAL A 1 77 ? -1.864 -7.620 0.772 1.00 94.88 77 VAL A O 1
ATOM 559 N N . VAL A 1 78 ? -2.528 -5.500 1.172 1.00 95.31 78 VAL A N 1
ATOM 560 C CA . VAL A 1 78 ? -2.130 -4.939 -0.118 1.00 95.31 78 VAL A CA 1
ATOM 561 C C . VAL A 1 78 ? -0.911 -4.061 0.135 1.00 95.31 78 VAL A C 1
ATOM 563 O O . VAL A 1 78 ? -0.999 -3.085 0.874 1.00 95.31 78 VAL A O 1
ATOM 566 N N . LEU A 1 79 ? 0.228 -4.431 -0.449 1.00 94.25 79 LEU A N 1
ATOM 567 C CA . LEU A 1 79 ? 1.438 -3.616 -0.428 1.00 94.25 79 LEU A CA 1
ATOM 568 C C . LEU A 1 79 ? 1.483 -2.790 -1.708 1.00 94.25 79 LEU A C 1
ATOM 570 O O . LEU A 1 79 ? 1.528 -3.351 -2.802 1.00 94.25 79 LEU A O 1
ATOM 574 N N . VAL A 1 80 ? 1.487 -1.472 -1.553 1.00 92.44 80 VAL A N 1
ATOM 575 C CA . VAL A 1 80 ? 1.674 -0.533 -2.656 1.00 92.44 80 VAL A CA 1
ATOM 576 C C . VAL A 1 80 ? 3.105 -0.021 -2.587 1.00 92.44 80 VAL A C 1
ATOM 578 O O . VAL A 1 80 ? 3.560 0.425 -1.535 1.00 92.44 80 VAL A O 1
ATOM 581 N N . ILE A 1 81 ? 3.817 -0.136 -3.701 1.00 89.75 81 ILE A N 1
ATOM 582 C CA . ILE A 1 81 ? 5.128 0.470 -3.904 1.00 89.75 81 ILE A CA 1
ATOM 583 C C . ILE A 1 81 ? 4.896 1.541 -4.957 1.00 89.75 81 ILE A C 1
ATOM 585 O O . ILE A 1 81 ? 4.404 1.218 -6.037 1.00 89.75 81 ILE A O 1
ATOM 589 N N . GLU A 1 82 ? 5.173 2.795 -4.614 1.00 79.88 82 GLU A N 1
ATOM 590 C CA . GLU A 1 82 ? 5.092 3.874 -5.596 1.00 79.88 82 GLU A CA 1
ATOM 591 C C . GLU A 1 82 ? 6.239 3.728 -6.603 1.00 79.88 82 GLU A C 1
ATOM 593 O O . GLU A 1 82 ? 7.358 3.376 -6.217 1.00 79.88 82 GLU A O 1
ATOM 598 N N . GLU A 1 83 ? 5.922 3.918 -7.885 1.00 62.56 83 GLU A N 1
ATOM 599 C CA . GLU A 1 83 ? 6.844 3.778 -9.022 1.00 62.56 83 GLU A CA 1
ATOM 600 C C .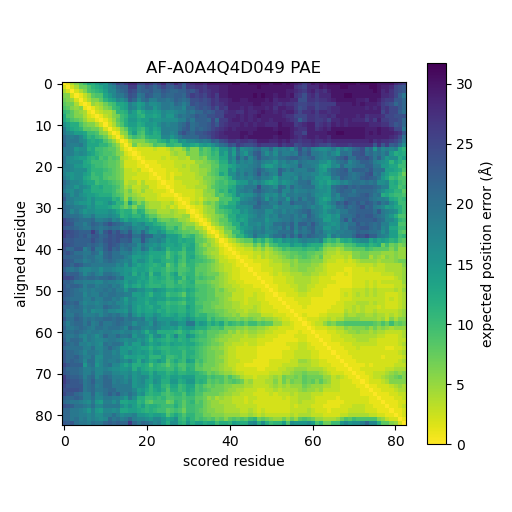 GLU A 1 83 ? 7.441 5.131 -9.427 1.00 62.56 83 GLU A C 1
ATOM 602 O O . GLU A 1 83 ? 6.680 6.127 -9.469 1.00 62.56 83 GLU A O 1
#

Foldseek 3Di:
DPCPPVCPVVVVDPPDVVSVVVVCVVVVCVVPDDDPPDPDDDDDLVQKPWDWDWPDDPVGTDIDIDIDGPDDDDDDDDDDDDD

Solvent-accessible surface area (backbone atoms only — not comparable to full-atom values): 5817 Å² total; per-residue (Å²): 144,87,76,90,73,80,52,70,73,60,76,76,44,82,70,44,73,67,58,45,50,52,53,51,49,52,57,48,46,68,74,67,57,71,82,83,79,72,80,85,78,89,76,83,62,84,68,40,51,71,47,84,42,74,45,81,50,99,91,50,68,46,81,46,79,47,74,44,66,61,65,91,78,92,73,90,82,86,85,86,78,91,131

Radius of gyration: 19.91 Å; Cα contacts (8 Å, |Δi|>4): 43; chains: 1; bounding box: 42×29×44 Å